Protein AF-A0A1H3D5N3-F1 (afdb_monomer)

Foldseek 3Di:
DDDDDLVRLQVVADFFKKKFKAADDPVRVVQCVVVVHRGRFMWTWDDDDPDRIKTWGFAPFQPAQAPVVSGRDGTTGIDRPSVVVVCCCPVRVMDMDIGDDDDPDPPRDDDPDDD

Sequence (115 aa):
MPELSLDEAVDLTRTGDVWVFRGGSVADRAIRTLTNAPVNHVGMAVVLEDLPPLLWHAELGRSLPDVWTAQHQRGVQLHDLADAVRTWRQRYGQRAWLRQLIGPADDGGVTPEMA

Mean predicted aligned error: 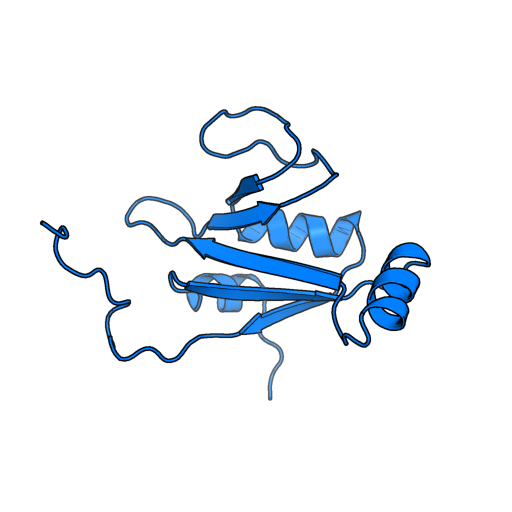4.72 Å

Structure (mmCIF, N/CA/C/O backbone):
data_AF-A0A1H3D5N3-F1
#
_entry.id   AF-A0A1H3D5N3-F1
#
loop_
_atom_site.group_PDB
_atom_site.id
_atom_site.type_symbol
_atom_site.label_atom_id
_atom_site.label_alt_id
_atom_site.label_comp_id
_atom_site.label_asym_id
_atom_site.label_entity_id
_atom_site.label_seq_id
_atom_site.pdbx_PDB_ins_code
_atom_site.Cartn_x
_atom_site.Cartn_y
_atom_site.Cartn_z
_atom_site.occupancy
_atom_site.B_iso_or_equiv
_atom_site.auth_seq_id
_atom_site.auth_comp_id
_atom_site.auth_asym_id
_atom_site.auth_atom_id
_atom_site.pdbx_PDB_model_num
ATOM 1 N N . MET A 1 1 ? -13.445 -7.284 -18.885 1.00 49.38 1 MET A N 1
ATOM 2 C CA . MET A 1 1 ? -13.068 -8.191 -17.782 1.00 49.38 1 MET A CA 1
ATOM 3 C C . MET A 1 1 ? -13.988 -7.883 -16.618 1.00 49.38 1 MET A C 1
ATOM 5 O O . MET A 1 1 ? -14.286 -6.701 -16.464 1.00 49.38 1 MET A O 1
ATOM 9 N N . PRO A 1 2 ? -14.506 -8.883 -15.892 1.00 58.28 2 PRO A N 1
ATOM 10 C CA . PRO A 1 2 ? -15.324 -8.622 -14.710 1.00 58.28 2 PRO A CA 1
ATOM 11 C C . PRO A 1 2 ? -14.535 -7.772 -13.703 1.00 58.28 2 PRO A C 1
ATOM 13 O O . PRO A 1 2 ? -13.311 -7.890 -13.620 1.00 58.28 2 PRO A O 1
ATOM 16 N N . GLU A 1 3 ? -15.220 -6.864 -13.008 1.00 83.25 3 GLU A N 1
ATOM 17 C CA . GLU A 1 3 ? -14.618 -6.118 -11.900 1.00 83.25 3 GLU A CA 1
ATOM 18 C C . GLU A 1 3 ? -14.336 -7.091 -10.750 1.00 83.25 3 GLU A C 1
ATOM 20 O O . GLU A 1 3 ? -15.228 -7.835 -10.352 1.00 83.25 3 GLU A O 1
ATOM 25 N N . LEU A 1 4 ? -13.103 -7.085 -10.236 1.00 90.81 4 LEU A N 1
ATOM 26 C CA . LEU A 1 4 ? -12.746 -7.797 -9.008 1.00 90.81 4 LEU A CA 1
ATOM 27 C C . LEU A 1 4 ? -13.293 -7.026 -7.806 1.00 90.81 4 LEU A C 1
ATOM 29 O O . LEU A 1 4 ? -13.150 -5.798 -7.728 1.00 90.81 4 LEU A O 1
ATOM 33 N N . SER A 1 5 ? -13.886 -7.738 -6.853 1.00 94.44 5 SER A N 1
ATOM 34 C CA . SER A 1 5 ? -14.155 -7.182 -5.530 1.00 94.44 5 SER A CA 1
ATOM 35 C C . SER A 1 5 ? -12.843 -6.879 -4.796 1.00 94.44 5 SER A C 1
ATOM 37 O O . SER A 1 5 ? -11.762 -7.323 -5.190 1.00 94.44 5 SER A O 1
ATOM 39 N N . LEU A 1 6 ? -12.922 -6.078 -3.726 1.00 95.44 6 LEU A N 1
ATOM 40 C CA . LEU A 1 6 ? -11.732 -5.789 -2.926 1.00 95.44 6 LEU A CA 1
ATOM 41 C C . LEU A 1 6 ? -11.184 -7.064 -2.284 1.00 95.44 6 LEU A C 1
ATOM 43 O O . LEU A 1 6 ? -9.980 -7.265 -2.324 1.00 95.44 6 LEU A O 1
ATOM 47 N N . ASP A 1 7 ? -12.054 -7.905 -1.731 1.00 96.12 7 ASP A N 1
ATOM 48 C CA . ASP A 1 7 ? -11.629 -9.112 -1.025 1.00 96.12 7 ASP A CA 1
ATOM 49 C C . ASP A 1 7 ? -10.963 -10.099 -2.003 1.00 96.12 7 ASP A C 1
ATOM 51 O O . ASP A 1 7 ? -9.855 -10.550 -1.742 1.00 96.12 7 ASP A O 1
ATOM 55 N N . GLU A 1 8 ? -11.520 -10.294 -3.207 1.00 96.44 8 GLU A N 1
ATOM 56 C CA . GLU A 1 8 ? -10.859 -11.091 -4.259 1.00 96.44 8 GLU A CA 1
ATOM 57 C C . GLU A 1 8 ? -9.500 -10.504 -4.675 1.00 96.44 8 GLU A C 1
ATOM 59 O O . GLU A 1 8 ? -8.548 -11.238 -4.926 1.00 96.44 8 GLU A O 1
ATOM 64 N N . ALA A 1 9 ? -9.383 -9.176 -4.770 1.00 96.38 9 ALA A N 1
ATOM 65 C CA . ALA A 1 9 ? -8.114 -8.539 -5.109 1.00 96.38 9 ALA A CA 1
ATOM 66 C C . ALA A 1 9 ? -7.075 -8.664 -3.979 1.00 96.38 9 ALA A C 1
ATOM 68 O O . ALA A 1 9 ? -5.885 -8.800 -4.263 1.00 96.38 9 ALA A O 1
ATOM 69 N N . VAL A 1 10 ? -7.507 -8.627 -2.715 1.00 96.88 10 VAL A N 1
ATOM 70 C CA . VAL A 1 10 ? -6.657 -8.879 -1.542 1.00 96.88 10 VAL A CA 1
ATOM 71 C C . VAL A 1 10 ? -6.166 -10.328 -1.559 1.00 96.88 10 VAL A C 1
ATOM 73 O O . VAL A 1 10 ? -4.963 -10.539 -1.447 1.00 96.88 10 VAL A O 1
ATOM 76 N N . ASP A 1 11 ? -7.048 -11.297 -1.809 1.00 95.38 11 ASP A N 1
ATOM 77 C CA . ASP A 1 11 ? -6.702 -12.726 -1.871 1.00 95.38 11 ASP A CA 1
ATOM 78 C C . ASP A 1 11 ? -5.714 -13.056 -3.005 1.00 95.38 11 ASP A C 1
ATOM 80 O O . ASP A 1 11 ? -4.882 -13.952 -2.882 1.00 95.38 11 ASP A O 1
ATOM 84 N N . LEU A 1 12 ? -5.777 -12.320 -4.120 1.00 94.00 12 LEU A N 1
ATOM 85 C CA . LEU A 1 12 ? -4.849 -12.467 -5.249 1.00 94.00 12 LEU A CA 1
ATOM 86 C C . LEU A 1 12 ? -3.495 -11.769 -5.039 1.00 94.00 12 LEU A C 1
ATOM 88 O O . LEU A 1 12 ? -2.578 -11.954 -5.847 1.00 94.00 12 LEU A O 1
ATOM 92 N N . THR A 1 13 ? -3.372 -10.916 -4.024 1.00 94.38 13 THR A N 1
ATOM 93 C CA . THR A 1 13 ? -2.190 -10.070 -3.836 1.00 94.38 13 THR A CA 1
ATOM 94 C C . THR A 1 13 ? -0.997 -10.883 -3.341 1.00 94.38 13 THR A C 1
ATOM 96 O O . THR A 1 13 ? -1.100 -11.651 -2.390 1.00 94.38 13 THR A O 1
ATOM 99 N N . ARG A 1 14 ? 0.171 -10.661 -3.953 1.00 92.50 14 ARG A N 1
ATOM 100 C CA . ARG A 1 14 ? 1.462 -11.232 -3.543 1.00 92.50 14 ARG A CA 1
ATOM 101 C C . ARG A 1 14 ? 2.455 -10.124 -3.211 1.00 92.50 14 ARG A C 1
ATOM 103 O O . ARG A 1 14 ? 2.315 -8.990 -3.672 1.00 92.50 14 ARG A O 1
ATOM 110 N N . THR A 1 15 ? 3.481 -10.451 -2.429 1.00 93.12 15 THR A N 1
ATOM 111 C CA . THR A 1 15 ? 4.581 -9.518 -2.146 1.00 93.12 15 THR A CA 1
ATOM 112 C C . THR A 1 15 ? 5.171 -8.958 -3.438 1.00 93.12 15 THR A C 1
ATOM 114 O O . THR A 1 15 ? 5.435 -9.697 -4.384 1.00 93.12 15 THR A O 1
ATOM 117 N N . GLY A 1 16 ? 5.369 -7.640 -3.475 1.00 92.19 16 GLY A N 1
ATOM 118 C CA . GLY A 1 16 ? 5.879 -6.924 -4.644 1.00 92.19 16 GLY A CA 1
ATOM 119 C C . GLY A 1 16 ? 4.800 -6.458 -5.623 1.00 92.19 16 GLY A C 1
ATOM 120 O O . GLY A 1 16 ? 5.069 -5.558 -6.420 1.00 92.19 16 GLY A O 1
ATOM 121 N N . ASP A 1 17 ? 3.575 -6.989 -5.549 1.00 94.69 17 ASP A N 1
ATOM 122 C CA . ASP A 1 17 ? 2.472 -6.480 -6.362 1.00 94.69 17 ASP A CA 1
ATOM 123 C C . ASP A 1 17 ? 2.194 -5.008 -6.032 1.00 94.69 17 ASP A C 1
ATOM 125 O O . ASP A 1 17 ? 2.325 -4.547 -4.894 1.00 94.69 17 ASP A O 1
ATOM 129 N N . VAL A 1 18 ? 1.806 -4.242 -7.048 1.00 96.88 18 VAL A N 1
ATOM 130 C CA . VAL A 1 18 ? 1.651 -2.792 -6.931 1.00 96.88 18 VAL A CA 1
ATOM 131 C C . VAL A 1 18 ? 0.175 -2.428 -6.871 1.00 96.88 18 VAL A C 1
ATOM 133 O O . VAL A 1 18 ? -0.606 -2.794 -7.747 1.00 96.88 18 VAL A O 1
ATOM 136 N N . TRP A 1 19 ? -0.198 -1.629 -5.880 1.00 97.81 19 TRP A N 1
ATOM 137 C CA . TRP A 1 19 ? -1.519 -1.022 -5.767 1.00 97.81 19 TRP A CA 1
ATOM 138 C C . TRP A 1 19 ? -1.459 0.436 -6.192 1.00 97.81 19 TRP A C 1
ATOM 140 O O . TRP A 1 19 ? -0.658 1.222 -5.686 1.00 97.81 19 TRP A O 1
ATOM 150 N N . VAL A 1 20 ? -2.312 0.804 -7.142 1.00 97.12 20 VAL A N 1
ATOM 151 C CA . VAL A 1 20 ? -2.274 2.113 -7.793 1.00 97.12 20 VAL A CA 1
ATOM 152 C C . VAL A 1 20 ? -3.585 2.848 -7.573 1.00 97.12 20 VAL A C 1
ATOM 154 O O . VAL A 1 20 ? -4.657 2.257 -7.705 1.00 97.12 20 VAL A O 1
ATOM 157 N N . PHE A 1 21 ? -3.506 4.148 -7.283 1.00 96.69 21 PHE A N 1
ATOM 158 C CA . PHE A 1 21 ? -4.665 4.955 -6.919 1.00 96.69 21 PHE A CA 1
ATOM 159 C C . PHE A 1 21 ? -4.826 6.195 -7.805 1.00 96.69 21 PHE A C 1
ATOM 161 O O . PHE A 1 21 ? -3.863 6.810 -8.277 1.00 96.69 21 PHE A O 1
ATOM 168 N N . ARG A 1 22 ? -6.087 6.5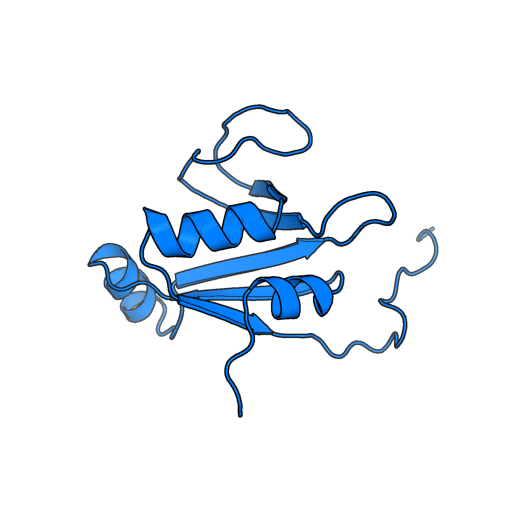65 -8.051 1.00 96.56 22 ARG A N 1
ATOM 169 C CA . ARG A 1 22 ? -6.457 7.759 -8.819 1.00 96.56 22 ARG A CA 1
ATOM 170 C C . ARG A 1 22 ? -7.676 8.445 -8.225 1.00 96.56 22 ARG A C 1
ATOM 172 O O . ARG A 1 22 ? -8.753 7.857 -8.144 1.00 96.56 22 ARG A O 1
ATOM 179 N N . GLY A 1 23 ? -7.530 9.735 -7.960 1.00 94.62 23 GLY A N 1
ATOM 180 C CA . GLY A 1 23 ? -8.523 10.533 -7.252 1.00 94.62 23 GLY A CA 1
ATOM 181 C C . GLY A 1 23 ? -9.125 11.637 -8.103 1.00 94.62 23 GLY A C 1
ATOM 182 O O . GLY A 1 23 ? -8.612 12.007 -9.165 1.00 94.62 23 GLY A O 1
ATOM 183 N N . GLY A 1 24 ? -10.261 12.157 -7.659 1.00 93.44 24 GLY A N 1
ATOM 184 C CA . GLY A 1 24 ? -11.015 13.177 -8.385 1.00 93.44 24 GLY A CA 1
ATOM 185 C C . GLY A 1 24 ? -10.707 14.619 -7.984 1.00 93.44 24 GLY A C 1
ATOM 186 O O . GLY A 1 24 ? -11.109 15.521 -8.727 1.00 93.44 24 GLY A O 1
ATOM 187 N N . SER A 1 25 ? -10.027 14.838 -6.851 1.00 93.56 25 SER A N 1
ATOM 188 C CA . SER A 1 25 ? -9.879 16.158 -6.227 1.00 93.56 25 SER A CA 1
ATOM 189 C C . SER A 1 25 ? -8.987 17.110 -7.033 1.00 93.56 25 SER A C 1
ATOM 191 O O . SER A 1 25 ? -8.287 16.708 -7.966 1.00 93.56 25 SER A O 1
ATOM 193 N N . VAL A 1 26 ? -8.999 18.397 -6.672 1.00 95.00 26 VAL A N 1
ATOM 194 C CA . VAL A 1 26 ? -8.130 19.410 -7.297 1.00 95.00 26 VAL A CA 1
ATOM 195 C C . VAL A 1 26 ? -6.654 19.055 -7.109 1.00 95.00 26 VAL A C 1
ATOM 197 O O . VAL A 1 26 ? -5.900 19.100 -8.078 1.00 95.00 26 VAL A O 1
ATOM 200 N N . ALA A 1 27 ? -6.259 18.626 -5.906 1.00 92.44 27 ALA A N 1
ATOM 201 C CA . ALA A 1 27 ? -4.891 18.191 -5.628 1.00 92.44 27 ALA A CA 1
ATOM 202 C C . ALA A 1 27 ? -4.505 16.961 -6.469 1.00 92.44 27 ALA A C 1
ATOM 204 O O . ALA A 1 27 ? -3.453 16.954 -7.104 1.00 92.44 27 ALA A O 1
ATOM 205 N N . ASP A 1 28 ? -5.394 15.966 -6.570 1.00 93.31 28 ASP A N 1
ATOM 206 C CA . ASP A 1 28 ? -5.164 14.769 -7.391 1.00 93.31 28 ASP A CA 1
ATOM 207 C C . ASP A 1 28 ? -4.960 15.102 -8.870 1.00 93.31 28 ASP A C 1
ATOM 209 O O . ASP A 1 28 ? -4.110 14.519 -9.545 1.00 93.31 28 ASP A O 1
ATOM 213 N N . ARG A 1 29 ? -5.778 16.023 -9.396 1.00 93.94 29 ARG A N 1
ATOM 214 C CA . ARG A 1 29 ? -5.678 16.491 -10.781 1.00 93.94 29 ARG A CA 1
ATOM 215 C C . ARG A 1 29 ? -4.377 17.255 -11.000 1.00 93.94 29 ARG A C 1
ATOM 217 O O . ARG A 1 29 ? -3.735 17.016 -12.014 1.00 93.94 29 ARG A O 1
ATOM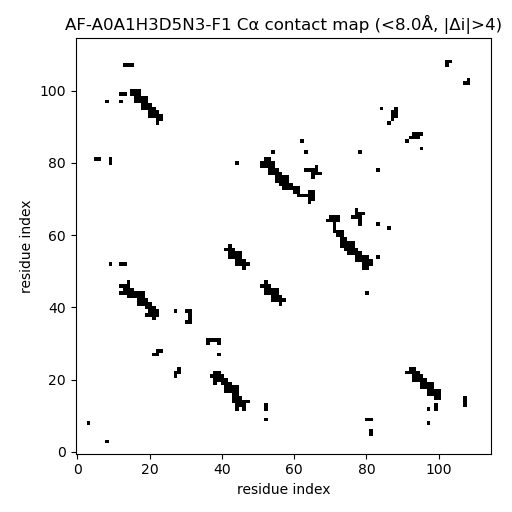 224 N N . ALA A 1 30 ? -3.980 18.111 -10.059 1.00 95.31 30 ALA A N 1
ATOM 225 C CA . ALA A 1 30 ? -2.726 18.851 -10.138 1.00 95.31 30 ALA A CA 1
ATOM 226 C C . ALA A 1 30 ? -1.516 17.908 -10.198 1.00 95.31 30 ALA A C 1
ATOM 228 O O . ALA A 1 30 ? -0.698 18.064 -11.100 1.00 95.31 30 ALA A O 1
ATOM 229 N N . ILE A 1 31 ? -1.450 16.893 -9.322 1.00 92.56 31 ILE A N 1
ATOM 230 C CA . ILE A 1 31 ? -0.387 15.872 -9.350 1.00 92.56 31 ILE A CA 1
ATOM 231 C C . ILE A 1 31 ? -0.318 15.234 -10.735 1.00 92.56 31 ILE A C 1
ATOM 233 O O . ILE A 1 31 ? 0.715 15.318 -11.385 1.00 92.56 31 ILE A O 1
ATOM 237 N N . ARG A 1 32 ? -1.431 14.676 -11.225 1.00 95.62 32 ARG A N 1
ATOM 238 C CA . ARG A 1 32 ? -1.471 13.999 -12.530 1.00 95.62 32 ARG A CA 1
ATOM 239 C C . ARG A 1 32 ? -1.054 14.883 -13.700 1.00 95.62 32 ARG A C 1
ATOM 241 O O . ARG A 1 32 ? -0.364 14.412 -14.598 1.00 95.62 32 ARG A O 1
ATOM 248 N N . THR A 1 33 ? -1.486 16.142 -13.708 1.00 95.00 33 THR A N 1
ATOM 249 C CA . THR A 1 33 ? -1.138 17.087 -14.775 1.00 95.00 33 THR A CA 1
ATOM 250 C C . THR A 1 33 ? 0.345 17.441 -14.731 1.00 95.00 33 THR A C 1
ATOM 252 O O . THR A 1 33 ? 1.001 17.418 -15.766 1.00 95.00 33 THR A O 1
ATOM 255 N N . LEU A 1 34 ? 0.884 17.738 -13.545 1.00 97.12 34 LEU A N 1
ATOM 256 C CA . LEU A 1 34 ? 2.285 18.136 -13.383 1.00 97.12 34 LEU A CA 1
ATOM 257 C C . LEU A 1 34 ? 3.257 16.980 -13.628 1.00 97.12 34 LEU A C 1
ATOM 259 O O . LEU A 1 34 ? 4.350 17.205 -14.138 1.00 97.12 34 LEU A O 1
ATOM 263 N N . THR A 1 35 ? 2.869 15.752 -13.284 1.00 93.81 35 THR A N 1
ATOM 264 C CA . THR A 1 35 ? 3.702 14.558 -13.482 1.00 93.81 35 THR A CA 1
ATOM 265 C C . THR A 1 35 ? 3.445 13.852 -14.813 1.00 93.81 35 THR A C 1
ATOM 267 O O . THR A 1 35 ? 4.105 12.858 -15.101 1.00 93.81 35 THR A O 1
ATOM 270 N N . ASN A 1 36 ? 2.491 14.335 -15.621 1.00 95.75 36 ASN A N 1
ATOM 271 C CA . ASN A 1 36 ? 1.994 13.651 -16.820 1.00 95.75 36 ASN A CA 1
ATOM 272 C C . ASN A 1 36 ? 1.624 12.173 -16.554 1.00 95.75 36 ASN A C 1
ATOM 274 O O . ASN A 1 36 ? 1.848 11.293 -17.386 1.00 95.75 36 ASN A O 1
ATOM 278 N N . ALA A 1 37 ? 1.078 11.887 -15.366 1.00 93.75 37 ALA A N 1
ATOM 279 C CA . ALA A 1 37 ? 0.756 10.536 -14.922 1.00 93.75 37 ALA A CA 1
ATOM 280 C C . ALA A 1 37 ? -0.764 10.314 -14.836 1.00 93.75 37 ALA A C 1
ATOM 282 O O . ALA A 1 37 ? -1.514 11.201 -14.421 1.00 93.75 37 ALA A O 1
ATOM 283 N N . PRO A 1 38 ? -1.267 9.106 -15.148 1.00 92.69 38 PRO A N 1
ATOM 284 C CA . PRO A 1 38 ? -2.689 8.788 -15.012 1.00 92.69 38 PRO A CA 1
ATOM 285 C C . PRO A 1 38 ? -3.135 8.581 -13.553 1.00 92.69 38 PRO A C 1
ATOM 287 O O . PRO A 1 38 ? -4.334 8.434 -13.301 1.00 92.69 38 PRO A O 1
ATOM 290 N N . VAL A 1 39 ? -2.201 8.567 -12.600 1.00 95.50 39 VAL A N 1
ATOM 291 C CA . VAL A 1 39 ? -2.366 8.134 -11.200 1.00 95.50 39 VAL A CA 1
ATOM 292 C C . VAL A 1 39 ? -1.644 9.108 -10.265 1.00 95.50 39 VAL A C 1
ATOM 294 O O . VAL A 1 39 ? -0.792 9.868 -10.719 1.00 95.50 39 VAL A O 1
ATOM 297 N N . ASN A 1 40 ? -2.023 9.149 -8.987 1.00 94.44 40 ASN A N 1
ATOM 298 C CA . ASN A 1 40 ? -1.508 10.138 -8.023 1.00 94.44 40 ASN A CA 1
ATOM 299 C C . ASN A 1 40 ? -0.826 9.514 -6.796 1.00 94.44 40 ASN A C 1
ATOM 301 O O . ASN A 1 40 ? -0.136 10.230 -6.076 1.00 94.44 40 ASN A O 1
ATOM 305 N N . HIS A 1 41 ? -1.022 8.216 -6.562 1.00 95.38 41 HIS A N 1
ATOM 306 C CA . HIS A 1 41 ? -0.488 7.500 -5.413 1.00 95.38 41 HIS A CA 1
ATOM 307 C C . HIS A 1 41 ? -0.275 6.026 -5.749 1.00 95.38 41 HIS A C 1
ATOM 309 O O . HIS A 1 41 ? -0.964 5.459 -6.606 1.00 95.38 41 HIS A O 1
ATOM 315 N N . VAL A 1 42 ? 0.691 5.421 -5.068 1.00 96.12 42 VAL A N 1
ATOM 316 C CA . VAL A 1 42 ? 1.092 4.029 -5.242 1.00 96.12 42 VAL A CA 1
ATOM 317 C C . VAL A 1 42 ? 1.500 3.439 -3.893 1.00 96.12 42 VAL A C 1
ATOM 319 O O . VAL A 1 42 ? 2.034 4.144 -3.036 1.00 96.12 42 VAL A O 1
ATOM 322 N N . GLY A 1 43 ? 1.256 2.147 -3.717 1.00 97.38 43 GLY A N 1
ATOM 323 C CA . GLY A 1 43 ? 1.820 1.341 -2.642 1.00 97.38 43 GLY A CA 1
ATOM 324 C C . GLY A 1 43 ? 2.242 -0.025 -3.166 1.00 97.38 43 GLY A C 1
ATOM 325 O O . GLY A 1 43 ? 1.771 -0.464 -4.217 1.00 97.38 43 GLY A O 1
ATOM 326 N N . MET A 1 44 ? 3.139 -0.684 -2.446 1.00 97.88 44 MET A N 1
ATOM 327 C CA . MET A 1 44 ? 3.576 -2.044 -2.744 1.00 97.88 44 MET A CA 1
ATOM 328 C C . MET A 1 44 ? 3.010 -2.990 -1.694 1.00 97.88 44 MET A C 1
ATOM 330 O O . MET A 1 44 ? 2.999 -2.665 -0.508 1.00 97.88 44 MET A O 1
ATOM 334 N N . ALA A 1 45 ? 2.544 -4.153 -2.123 1.00 96.94 45 ALA A N 1
ATOM 335 C CA . ALA A 1 45 ? 2.109 -5.190 -1.213 1.00 96.94 45 ALA A CA 1
ATOM 336 C C . ALA A 1 45 ? 3.305 -5.872 -0.536 1.00 96.94 45 ALA A C 1
ATOM 338 O O . ALA A 1 45 ? 4.307 -6.193 -1.181 1.00 96.94 45 ALA A O 1
ATOM 339 N N . VAL A 1 46 ? 3.165 -6.125 0.761 1.00 95.81 46 VAL A N 1
ATOM 340 C CA . VAL A 1 46 ? 4.060 -6.953 1.571 1.00 95.81 46 VAL A CA 1
ATOM 341 C C . VAL A 1 46 ? 3.187 -8.018 2.227 1.00 95.81 46 VAL A C 1
ATOM 343 O O . VAL A 1 46 ? 2.379 -7.718 3.100 1.00 95.81 46 VAL A O 1
ATOM 346 N N . VAL A 1 47 ? 3.297 -9.251 1.746 1.00 93.88 47 VAL A N 1
ATOM 347 C CA . VAL A 1 47 ? 2.520 -10.409 2.196 1.00 93.88 47 VAL A CA 1
ATOM 348 C C . VAL A 1 47 ? 3.470 -11.333 2.945 1.00 93.88 47 VAL A C 1
ATOM 350 O O . VAL A 1 47 ? 4.399 -11.890 2.359 1.00 93.88 47 VAL A O 1
ATOM 353 N N . LEU A 1 48 ? 3.271 -11.427 4.256 1.00 90.69 48 LEU A N 1
ATOM 354 C CA . LEU A 1 48 ? 4.106 -12.189 5.182 1.00 90.69 48 LEU A CA 1
ATOM 355 C C . LEU A 1 48 ? 3.239 -13.271 5.815 1.00 90.69 48 LEU A C 1
ATOM 357 O O . LEU A 1 48 ? 2.110 -12.967 6.173 1.00 90.69 48 LEU A O 1
ATOM 361 N N . GLU A 1 49 ? 3.784 -14.479 5.955 1.00 86.38 49 GLU A N 1
ATOM 362 C CA . GLU A 1 49 ? 3.094 -15.720 6.352 1.00 86.38 49 GLU A CA 1
ATOM 363 C C . GLU A 1 49 ? 1.849 -15.511 7.233 1.00 86.38 49 GLU A C 1
ATOM 365 O O . GLU A 1 49 ? 0.728 -15.555 6.733 1.00 86.38 49 GLU A O 1
ATOM 370 N N . ASP A 1 50 ? 2.042 -15.234 8.523 1.00 91.69 50 ASP A N 1
ATOM 371 C CA . ASP A 1 50 ? 0.955 -15.182 9.508 1.00 91.69 50 ASP A CA 1
ATOM 372 C C . ASP A 1 50 ? 0.273 -13.804 9.619 1.00 91.69 50 ASP A C 1
ATOM 374 O O . ASP A 1 50 ? -0.485 -13.550 10.560 1.00 91.69 50 ASP A O 1
ATOM 378 N N . LEU A 1 51 ? 0.552 -12.884 8.692 1.00 94.81 51 LEU A N 1
ATOM 379 C CA . LEU A 1 51 ? -0.014 -11.536 8.685 1.00 94.81 51 LEU A CA 1
ATOM 380 C C . LEU A 1 51 ? -1.019 -11.363 7.540 1.00 94.81 51 LEU A C 1
ATOM 382 O O . LEU A 1 51 ? -0.864 -11.963 6.474 1.00 94.81 51 LEU A O 1
ATOM 386 N N . PRO A 1 52 ? -2.039 -10.498 7.707 1.00 96.12 52 PRO A N 1
ATOM 387 C CA . PRO A 1 52 ? -2.826 -10.065 6.559 1.00 96.12 52 PRO A CA 1
ATOM 388 C C . PRO A 1 52 ? -1.912 -9.389 5.522 1.00 96.12 52 PRO A C 1
ATOM 390 O O . PRO A 1 52 ? -0.873 -8.842 5.903 1.00 96.12 52 PRO A O 1
ATOM 393 N N . PRO A 1 53 ? -2.278 -9.360 4.226 1.00 97.44 53 PRO A N 1
ATOM 394 C CA . PRO A 1 53 ? -1.564 -8.563 3.238 1.00 97.44 53 PRO A CA 1
ATOM 395 C C . PRO A 1 53 ? -1.428 -7.117 3.706 1.00 97.44 53 PRO A C 1
ATOM 397 O O . PRO A 1 53 ? -2.391 -6.511 4.180 1.00 97.44 53 PRO A O 1
ATOM 400 N N . LEU A 1 54 ? -0.237 -6.550 3.551 1.00 98.00 54 LEU A N 1
ATOM 401 C CA . LEU A 1 54 ? 0.067 -5.201 4.008 1.00 98.00 54 LEU A CA 1
ATOM 402 C C . LEU A 1 54 ? 0.364 -4.295 2.832 1.00 98.00 54 LEU A C 1
ATOM 404 O O . LEU A 1 54 ? 0.955 -4.715 1.839 1.00 98.00 54 LEU A O 1
ATOM 408 N N . LEU A 1 55 ? -0.010 -3.029 2.958 1.00 98.06 55 LEU A N 1
ATOM 409 C CA . LEU A 1 55 ? 0.341 -1.999 2.000 1.00 98.06 55 LEU A CA 1
ATOM 410 C C . LEU A 1 55 ? 1.498 -1.173 2.554 1.00 98.06 55 LEU A C 1
ATOM 412 O O . LEU A 1 55 ? 1.332 -0.421 3.513 1.00 98.06 55 LEU A O 1
ATOM 416 N N . TRP A 1 56 ? 2.657 -1.283 1.915 1.00 97.69 56 TRP A N 1
ATOM 417 C CA . TRP A 1 56 ? 3.788 -0.398 2.142 1.00 97.69 56 TRP A CA 1
ATOM 418 C C . TRP A 1 56 ? 3.660 0.834 1.250 1.00 97.69 56 TRP A C 1
ATOM 420 O O . TRP A 1 56 ? 3.701 0.739 0.019 1.00 97.69 56 TRP A O 1
ATOM 430 N N . HIS A 1 57 ? 3.469 2.005 1.853 1.00 96.62 57 HIS A N 1
ATOM 431 C CA . HIS A 1 57 ? 3.343 3.258 1.111 1.00 96.62 57 HIS A CA 1
ATOM 432 C C . HIS A 1 57 ? 3.713 4.471 1.962 1.00 96.62 57 HIS A C 1
ATOM 434 O O . HIS A 1 57 ? 3.809 4.399 3.184 1.00 96.62 57 HIS A O 1
ATOM 440 N N . ALA A 1 58 ? 3.916 5.612 1.303 1.00 94.31 58 ALA A N 1
ATOM 441 C CA . ALA A 1 58 ? 4.138 6.886 1.972 1.00 94.31 58 ALA A CA 1
ATOM 442 C C . ALA A 1 58 ? 2.859 7.724 1.962 1.00 94.31 58 ALA A C 1
ATOM 444 O O . ALA A 1 58 ? 2.331 8.013 0.892 1.00 94.31 58 ALA A O 1
ATOM 445 N N . GLU A 1 59 ? 2.374 8.168 3.120 1.00 86.50 59 GLU A N 1
ATOM 446 C CA . GLU A 1 59 ? 1.258 9.116 3.174 1.00 86.50 59 GLU A CA 1
ATOM 447 C C . GLU A 1 59 ? 1.583 10.394 3.952 1.00 86.50 59 GLU A C 1
ATOM 449 O O . GLU A 1 59 ? 2.287 10.394 4.960 1.00 86.50 59 GLU A O 1
ATOM 454 N N . LEU A 1 60 ? 1.048 11.521 3.471 1.00 84.81 60 LEU A N 1
ATOM 455 C CA . LEU A 1 60 ? 1.013 12.782 4.227 1.00 84.81 60 LEU A CA 1
ATOM 456 C C . LEU A 1 60 ? -0.102 12.777 5.286 1.00 84.81 60 LE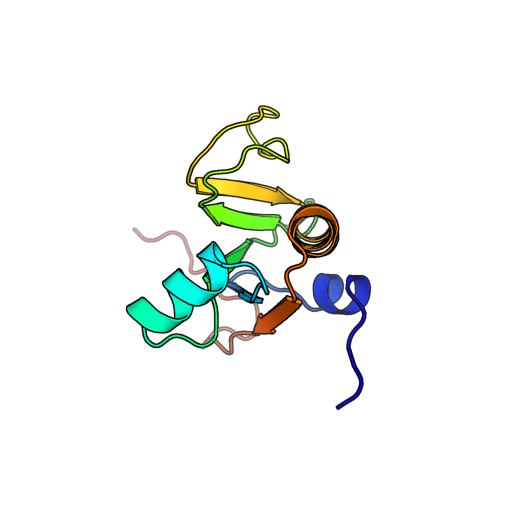U A C 1
ATOM 458 O O . LEU A 1 60 ? -0.099 13.603 6.206 1.00 84.81 60 LEU A O 1
ATOM 462 N N . GLY A 1 61 ? -1.072 11.873 5.116 1.00 82.56 61 GLY A N 1
ATOM 463 C CA . GLY A 1 61 ? -2.116 11.566 6.080 1.00 82.56 61 GLY A CA 1
ATOM 464 C C . GLY A 1 61 ? -1.576 10.837 7.308 1.00 82.56 61 GLY A C 1
ATOM 465 O O . GLY A 1 61 ? -0.381 10.606 7.440 1.00 82.56 61 GLY A O 1
ATOM 466 N N . ARG A 1 62 ? -2.485 10.567 8.241 1.00 87.06 62 ARG A N 1
ATOM 467 C CA . ARG A 1 62 ? -2.243 9.723 9.415 1.00 87.06 62 ARG A CA 1
ATOM 468 C C . ARG A 1 62 ? -3.548 9.038 9.811 1.00 87.06 62 ARG A C 1
ATOM 470 O O . ARG A 1 62 ? -4.033 9.206 10.926 1.00 87.06 62 ARG A O 1
ATOM 477 N N . SER A 1 63 ? -4.229 8.451 8.828 1.00 87.94 63 SER A N 1
ATOM 478 C CA . SER A 1 63 ? -5.611 7.974 9.012 1.00 87.94 63 SER A CA 1
ATOM 479 C C . SER A 1 63 ? -5.669 6.599 9.666 1.00 87.94 63 SER A C 1
ATOM 481 O O . SER A 1 63 ? -6.610 6.325 10.410 1.00 87.94 63 SER A O 1
ATOM 483 N N . LEU A 1 64 ? -4.662 5.768 9.413 1.00 93.44 64 LEU A N 1
ATOM 484 C CA . LEU A 1 64 ? -4.532 4.429 9.967 1.00 93.44 64 LEU A CA 1
ATOM 485 C C . LEU A 1 64 ? -3.287 4.350 10.860 1.00 93.44 64 LEU A C 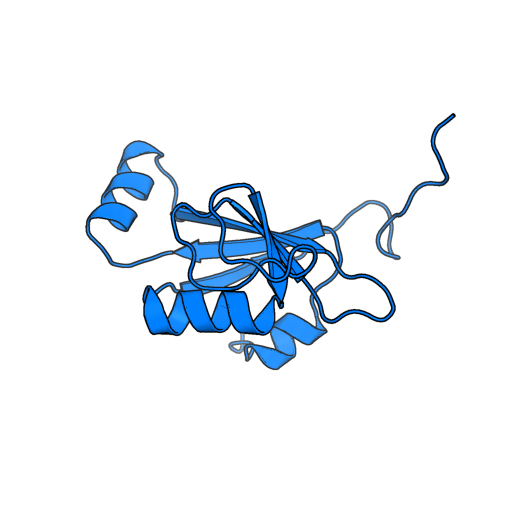1
ATOM 487 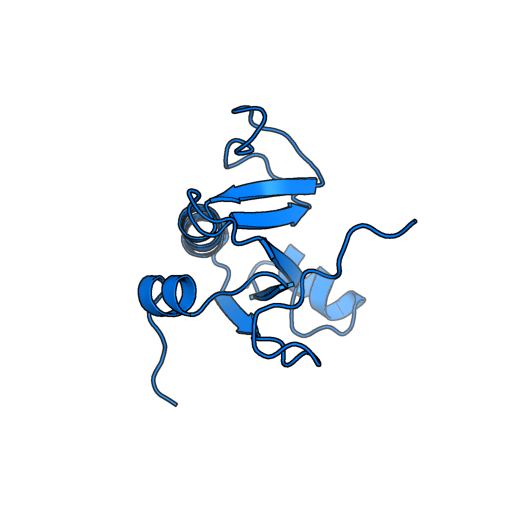O O . LEU A 1 64 ? -2.328 5.091 10.626 1.00 93.44 64 LEU A O 1
ATOM 491 N N . PRO A 1 65 ? -3.308 3.515 11.912 1.00 95.25 65 PRO A N 1
ATOM 492 C CA . PRO A 1 65 ? -2.102 3.214 12.663 1.00 95.25 65 PRO A CA 1
ATOM 493 C C . PRO A 1 65 ? -1.157 2.373 11.800 1.00 95.25 65 PRO A C 1
ATOM 495 O O . PRO A 1 65 ? -1.591 1.476 11.073 1.00 95.25 65 PRO A O 1
ATOM 498 N N . ASP A 1 66 ? 0.136 2.658 11.880 1.00 95.88 66 ASP A N 1
ATOM 499 C CA . ASP A 1 66 ? 1.157 1.764 11.342 1.00 95.88 66 ASP A CA 1
ATOM 500 C C . ASP A 1 66 ? 1.118 0.424 12.096 1.00 95.88 66 ASP A C 1
ATOM 502 O O . ASP A 1 66 ? 0.967 0.397 13.319 1.00 95.88 66 ASP A O 1
ATOM 506 N N . VAL A 1 67 ? 1.219 -0.690 11.371 1.00 95.50 67 VAL A N 1
ATOM 507 C CA . VAL A 1 67 ? 1.032 -2.038 11.935 1.00 95.50 67 VAL A CA 1
ATOM 508 C C . VAL A 1 67 ? 2.141 -2.413 12.930 1.00 95.50 67 VAL A C 1
ATOM 510 O O . VAL A 1 67 ? 1.898 -3.209 13.832 1.00 95.50 67 VAL A O 1
ATOM 513 N N . TRP A 1 68 ? 3.330 -1.809 12.838 1.00 93.12 68 TRP A N 1
ATOM 514 C CA . TRP A 1 68 ? 4.460 -2.119 13.716 1.00 93.12 68 TRP A CA 1
ATOM 515 C C . TRP A 1 68 ? 4.462 -1.234 14.954 1.00 93.12 68 TRP A C 1
ATOM 517 O O . TRP A 1 68 ? 4.704 -1.712 16.062 1.00 93.12 68 TRP A O 1
ATOM 527 N N . THR A 1 69 ? 4.218 0.066 14.783 1.00 94.12 69 THR A N 1
ATOM 528 C CA . THR A 1 69 ? 4.256 1.011 15.910 1.00 94.12 69 THR A CA 1
ATOM 529 C C . THR A 1 69 ? 2.921 1.112 16.644 1.00 94.12 69 THR A C 1
ATOM 531 O O . THR A 1 69 ? 2.874 1.617 17.768 1.00 94.12 69 THR A O 1
ATOM 534 N N . ALA A 1 70 ? 1.830 0.668 16.015 1.00 95.56 70 ALA A N 1
ATOM 535 C CA . ALA A 1 70 ? 0.454 0.903 16.445 1.00 95.56 70 ALA A CA 1
ATOM 536 C C . ALA A 1 70 ? 0.115 2.399 16.640 1.00 95.56 70 ALA A C 1
ATOM 538 O O . ALA A 1 70 ? -0.845 2.733 17.337 1.00 95.56 70 ALA A O 1
ATOM 539 N N . GLN A 1 71 ? 0.893 3.315 16.046 1.00 95.44 71 GLN A N 1
ATOM 540 C CA . GLN A 1 71 ? 0.698 4.764 16.142 1.00 95.44 71 GLN A CA 1
ATOM 541 C C . GLN A 1 71 ? 0.275 5.367 14.801 1.00 95.44 71 GLN A C 1
ATOM 543 O O . GLN A 1 71 ? 0.662 4.904 13.729 1.00 95.44 71 GLN A O 1
ATOM 548 N N . HIS A 1 72 ? -0.467 6.474 14.862 1.00 94.75 72 HIS A N 1
ATOM 549 C CA . HIS A 1 72 ? -0.735 7.321 13.701 1.00 94.75 72 HIS A CA 1
ATOM 550 C C . HIS A 1 72 ? 0.472 8.204 13.392 1.00 94.75 72 HIS A C 1
ATOM 552 O O . HIS A 1 72 ? 0.752 9.164 14.116 1.00 94.75 72 HIS A O 1
ATOM 558 N N . GLN A 1 73 ? 1.145 7.931 12.280 1.00 91.50 73 GLN A N 1
ATOM 559 C CA . GLN A 1 73 ? 2.322 8.677 11.842 1.00 91.50 73 GLN A CA 1
ATOM 560 C C . GLN A 1 73 ? 2.201 9.112 10.374 1.00 91.50 73 GLN A C 1
ATOM 562 O O . GLN A 1 73 ? 1.190 8.871 9.720 1.00 91.50 73 GLN A O 1
ATOM 567 N N . ARG A 1 74 ? 3.186 9.878 9.895 1.00 92.88 74 ARG A N 1
ATOM 568 C CA . ARG A 1 74 ? 3.288 10.337 8.500 1.00 92.88 74 ARG A CA 1
ATOM 569 C C . ARG A 1 74 ? 4.525 9.729 7.861 1.00 92.88 74 ARG A C 1
ATOM 571 O O . ARG A 1 74 ? 5.469 9.369 8.558 1.00 92.88 74 ARG A O 1
ATOM 578 N N . GLY A 1 75 ? 4.565 9.748 6.536 1.00 94.06 75 GLY A N 1
ATOM 579 C CA . GLY A 1 75 ? 5.672 9.203 5.764 1.00 94.06 75 GLY A CA 1
ATOM 580 C C . GLY A 1 75 ? 5.447 7.733 5.442 1.00 94.06 75 GLY A C 1
ATOM 581 O O . GLY A 1 75 ? 4.302 7.301 5.302 1.00 94.06 75 GLY A O 1
ATOM 582 N N . VAL A 1 76 ? 6.550 7.009 5.266 1.00 95.12 76 VAL A N 1
ATOM 583 C CA . VAL A 1 76 ? 6.579 5.603 4.847 1.00 95.12 76 VAL A CA 1
ATOM 584 C C . VAL A 1 76 ? 6.119 4.699 5.988 1.00 95.12 76 VAL A C 1
ATOM 586 O O . VAL A 1 76 ? 6.681 4.767 7.078 1.00 95.12 76 VAL A O 1
ATOM 589 N N . GLN A 1 77 ? 5.105 3.878 5.729 1.00 95.19 77 GLN A N 1
ATOM 590 C CA . GLN A 1 77 ? 4.404 3.064 6.725 1.00 95.19 77 GLN A CA 1
ATOM 591 C C . GLN A 1 77 ? 3.924 1.742 6.123 1.00 95.19 77 GLN A C 1
ATOM 593 O O . GLN A 1 77 ? 3.868 1.593 4.897 1.00 95.19 77 GLN A O 1
ATOM 598 N N . LEU A 1 78 ? 3.555 0.810 7.001 1.00 96.56 78 LEU A N 1
ATOM 599 C CA . LEU A 1 78 ? 2.835 -0.420 6.677 1.00 96.56 78 LEU A CA 1
ATOM 600 C C . LEU A 1 78 ? 1.448 -0.386 7.325 1.00 96.56 78 LEU A C 1
ATOM 602 O O . LEU A 1 78 ? 1.321 -0.236 8.540 1.00 96.56 78 LEU A O 1
ATOM 606 N N . HIS A 1 79 ? 0.408 -0.570 6.518 1.00 97.44 79 HIS A N 1
ATOM 607 C CA . HIS A 1 79 ? -0.967 -0.743 6.991 1.00 97.44 79 HIS A CA 1
ATOM 608 C C . HIS A 1 79 ? -1.520 -2.090 6.540 1.00 97.44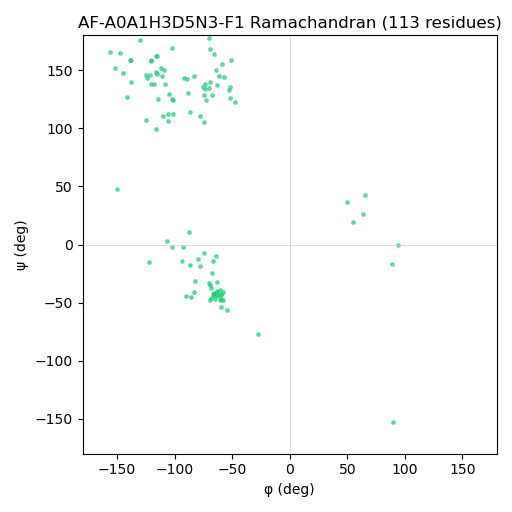 79 HIS A C 1
ATOM 610 O O . HIS A 1 79 ? -1.058 -2.628 5.535 1.00 97.44 79 HIS A O 1
ATOM 616 N N . ASP A 1 80 ? -2.546 -2.596 7.229 1.00 97.44 80 ASP A N 1
ATOM 617 C CA . ASP A 1 80 ? -3.411 -3.631 6.657 1.00 97.44 80 ASP A CA 1
ATOM 618 C C . ASP A 1 80 ? -3.909 -3.158 5.282 1.00 97.44 80 ASP A C 1
ATOM 620 O O . ASP A 1 80 ? -4.409 -2.037 5.132 1.00 97.44 80 ASP A O 1
ATOM 624 N N . LEU A 1 81 ? -3.704 -3.982 4.256 1.00 98.25 81 LEU A N 1
ATOM 625 C CA . LEU A 1 81 ? -3.947 -3.595 2.873 1.00 98.25 81 LEU A CA 1
ATOM 626 C C . LEU A 1 81 ? -5.427 -3.351 2.611 1.00 98.25 81 LEU A C 1
ATOM 628 O O . LEU A 1 81 ? -5.779 -2.386 1.924 1.00 98.25 81 LEU A O 1
ATOM 632 N N . ALA A 1 82 ? -6.298 -4.204 3.147 1.00 97.69 82 ALA A N 1
ATOM 633 C CA . ALA A 1 82 ? -7.727 -4.091 2.928 1.00 97.69 82 ALA A CA 1
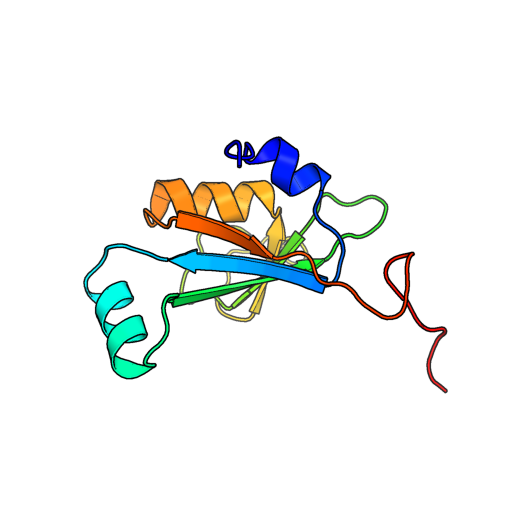ATOM 634 C C . ALA A 1 82 ? -8.251 -2.800 3.568 1.00 97.69 82 ALA A C 1
ATOM 636 O O . ALA A 1 82 ? -8.971 -2.033 2.921 1.00 97.69 82 ALA A 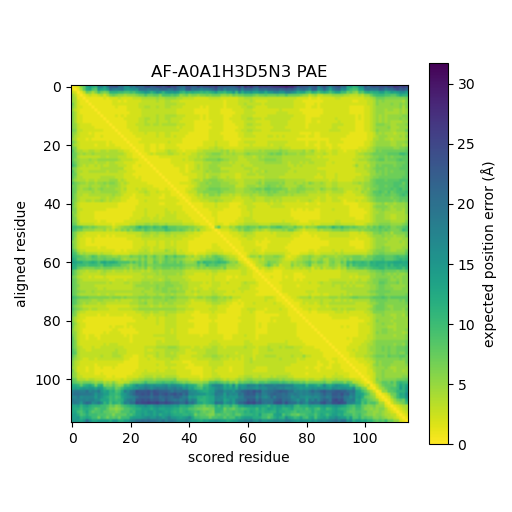O 1
ATOM 637 N N . ASP A 1 83 ? -7.823 -2.498 4.792 1.00 97.31 83 ASP A N 1
ATOM 638 C CA . ASP A 1 83 ? -8.208 -1.275 5.495 1.00 97.31 83 ASP A CA 1
ATOM 639 C C . ASP A 1 83 ? -7.613 -0.015 4.865 1.00 97.31 83 ASP A C 1
ATOM 641 O O . ASP A 1 83 ? -8.309 1.005 4.743 1.00 97.31 83 ASP A O 1
ATOM 645 N N . ALA A 1 84 ? -6.372 -0.081 4.377 1.00 96.75 84 ALA A N 1
ATOM 646 C CA . ALA A 1 84 ? -5.766 0.992 3.600 1.00 96.75 84 ALA A CA 1
ATOM 647 C C . ALA A 1 84 ? -6.586 1.272 2.337 1.00 96.75 84 ALA A C 1
ATOM 649 O O . ALA A 1 84 ? -7.051 2.396 2.134 1.00 96.75 84 ALA A O 1
ATOM 650 N N . VAL A 1 85 ? -6.864 0.259 1.514 1.00 96.62 85 VAL A N 1
ATOM 651 C CA . VAL A 1 85 ? -7.626 0.447 0.273 1.00 96.62 85 VAL A CA 1
ATOM 652 C C . VAL A 1 85 ? -9.051 0.928 0.563 1.00 96.62 85 VAL A C 1
ATOM 654 O O . VAL A 1 85 ? -9.529 1.842 -0.117 1.00 96.62 85 VAL A O 1
ATOM 657 N N . ARG A 1 86 ? -9.729 0.395 1.592 1.00 96.56 86 ARG A N 1
ATOM 658 C CA . ARG A 1 86 ? -11.048 0.890 2.033 1.00 96.56 86 ARG A CA 1
ATOM 659 C C . ARG A 1 86 ? -10.984 2.362 2.418 1.00 96.56 86 ARG A C 1
ATOM 661 O O . ARG A 1 86 ? -11.792 3.145 1.917 1.00 96.56 86 ARG A O 1
ATOM 668 N N . THR A 1 87 ? -10.000 2.761 3.220 1.00 95.00 87 THR A N 1
ATOM 669 C CA . THR A 1 87 ? -9.800 4.160 3.622 1.00 95.00 87 THR A CA 1
ATOM 670 C C . THR A 1 87 ? -9.572 5.053 2.407 1.00 95.00 87 THR A C 1
ATOM 672 O O . THR A 1 87 ? -10.233 6.082 2.261 1.00 95.00 87 THR A O 1
ATOM 675 N N . TRP A 1 88 ? -8.708 4.649 1.476 1.00 93.19 88 TRP A N 1
ATOM 676 C CA . TRP A 1 88 ? -8.432 5.417 0.262 1.00 93.19 88 TRP A CA 1
ATOM 677 C C . TRP A 1 88 ? -9.662 5.566 -0.635 1.00 93.19 88 TRP A C 1
ATOM 679 O O . TRP A 1 88 ? -9.933 6.659 -1.144 1.00 93.19 88 TRP A O 1
ATOM 689 N N . ARG A 1 89 ? -10.465 4.508 -0.773 1.00 93.69 89 ARG A N 1
ATOM 690 C CA . ARG A 1 89 ? -11.716 4.557 -1.538 1.00 93.69 89 ARG A CA 1
ATOM 691 C C . ARG A 1 89 ? -12.784 5.414 -0.869 1.00 93.69 89 ARG A C 1
ATOM 693 O O . ARG A 1 89 ? -13.395 6.244 -1.534 1.00 93.69 89 ARG A O 1
ATOM 700 N N . GLN A 1 90 ? -13.018 5.219 0.424 1.00 93.50 90 GLN A N 1
ATOM 701 C CA . GLN A 1 90 ? -14.159 5.805 1.129 1.00 93.50 90 GLN A CA 1
ATOM 702 C C . GLN A 1 90 ? -13.874 7.222 1.628 1.00 93.50 90 GLN A C 1
ATOM 704 O O . GLN A 1 90 ? -14.694 8.117 1.442 1.00 93.50 90 GLN A O 1
ATOM 709 N N . ARG A 1 91 ? -12.703 7.451 2.233 1.00 90.94 91 ARG A N 1
ATOM 710 C CA . ARG A 1 91 ? -12.336 8.750 2.815 1.00 90.94 91 ARG A CA 1
ATOM 711 C C . ARG A 1 91 ? -11.793 9.718 1.773 1.00 90.94 91 ARG A C 1
ATOM 713 O O . ARG A 1 91 ? -12.107 10.903 1.822 1.00 90.94 91 ARG A O 1
ATOM 720 N N . TYR A 1 92 ? -10.964 9.225 0.855 1.00 90.12 92 TYR A N 1
ATOM 721 C CA . TYR A 1 92 ? -10.294 10.064 -0.143 1.00 90.12 92 TYR A CA 1
ATOM 722 C C . TYR A 1 92 ? -10.942 10.000 -1.531 1.00 90.12 92 TYR A C 1
ATOM 724 O O . TYR A 1 92 ? -10.511 10.715 -2.435 1.00 90.12 92 TYR A O 1
ATOM 732 N N . GLY A 1 93 ? -11.984 9.179 -1.712 1.00 92.44 93 GLY A N 1
ATOM 733 C CA . GLY A 1 93 ? -12.704 9.064 -2.983 1.00 92.44 93 GLY A CA 1
ATOM 734 C C . GLY A 1 93 ? -11.833 8.531 -4.123 1.00 92.44 93 GLY A C 1
ATOM 735 O O . GLY A 1 93 ? -12.056 8.868 -5.288 1.00 92.44 93 GLY A O 1
ATOM 736 N N . GLN A 1 94 ? -10.792 7.766 -3.795 1.00 94.56 94 GLN A N 1
ATOM 737 C CA . GLN A 1 94 ? -9.830 7.263 -4.768 1.00 94.56 94 GLN A CA 1
ATOM 738 C C . GLN A 1 94 ? -10.371 5.988 -5.418 1.00 94.56 94 GLN A C 1
ATOM 740 O O . GLN A 1 94 ? -11.034 5.163 -4.793 1.00 94.56 94 GLN A O 1
ATOM 745 N N . ARG A 1 95 ? -10.065 5.799 -6.697 1.00 95.62 95 ARG A N 1
ATOM 746 C CA . ARG A 1 95 ? -10.197 4.507 -7.375 1.00 95.62 95 ARG A CA 1
ATOM 747 C C . ARG A 1 95 ? -8.888 3.749 -7.209 1.00 95.62 95 ARG A C 1
ATOM 749 O O . ARG A 1 95 ? -7.837 4.382 -7.267 1.00 95.62 95 ARG A O 1
ATOM 756 N N . ALA A 1 96 ? -8.963 2.437 -7.018 1.00 96.12 96 ALA A N 1
ATOM 757 C CA . ALA A 1 96 ? -7.809 1.573 -6.793 1.00 96.12 96 ALA A CA 1
ATOM 758 C C . ALA A 1 96 ? -7.736 0.478 -7.863 1.00 96.12 96 ALA A C 1
ATOM 760 O O . ALA A 1 96 ? -8.773 0.001 -8.327 1.00 96.12 96 ALA A O 1
ATOM 761 N N . TRP A 1 97 ? -6.519 0.090 -8.233 1.00 96.56 97 TRP A N 1
ATOM 762 C CA . TRP A 1 97 ? -6.237 -1.031 -9.126 1.00 96.56 97 TRP A CA 1
ATOM 763 C C . TRP A 1 97 ? -5.059 -1.838 -8.589 1.00 96.56 97 TRP A C 1
ATOM 765 O O . TRP A 1 97 ? -4.068 -1.257 -8.145 1.00 96.56 97 TRP A O 1
ATOM 775 N N . LEU A 1 98 ? -5.159 -3.161 -8.700 1.00 96.56 98 LEU A N 1
ATOM 776 C CA . LEU A 1 98 ? -4.063 -4.096 -8.473 1.00 96.56 98 LEU A CA 1
ATOM 777 C C . LEU A 1 98 ? -3.286 -4.299 -9.780 1.00 96.56 98 LEU A C 1
ATOM 779 O O . LEU A 1 98 ? -3.868 -4.583 -10.830 1.00 96.56 98 LEU A O 1
ATOM 783 N N . ARG A 1 99 ? -1.962 -4.175 -9.715 1.00 94.94 99 ARG A N 1
ATOM 784 C CA . ARG A 1 99 ? -1.025 -4.548 -10.771 1.00 94.94 99 ARG A CA 1
ATOM 785 C C . ARG A 1 99 ? -0.140 -5.668 -10.248 1.00 94.94 99 ARG A C 1
ATOM 787 O O . ARG A 1 99 ? 0.846 -5.410 -9.562 1.00 94.94 99 ARG A O 1
ATOM 794 N N . GLN A 1 100 ? -0.482 -6.894 -10.628 1.00 92.25 100 GLN A N 1
ATOM 795 C CA . GLN A 1 100 ? 0.364 -8.036 -10.323 1.00 92.25 100 GLN A CA 1
ATOM 796 C C . GLN A 1 100 ? 1.645 -7.980 -11.152 1.00 92.25 100 GLN A C 1
ATOM 798 O O . GLN A 1 100 ? 1.607 -7.690 -12.358 1.00 92.25 100 GLN A O 1
ATOM 803 N N . LEU A 1 101 ? 2.777 -8.221 -10.500 1.00 86.81 101 LEU A N 1
ATOM 804 C CA . LEU A 1 101 ? 4.063 -8.313 -11.172 1.00 86.81 101 LEU A CA 1
ATOM 805 C C . LEU A 1 101 ? 4.347 -9.770 -11.550 1.00 86.81 101 LEU A C 1
ATOM 807 O O . LEU A 1 101 ? 3.993 -10.714 -10.843 1.00 86.81 101 LEU A O 1
ATOM 811 N N . ILE A 1 102 ? 4.971 -9.940 -12.712 1.00 80.62 102 ILE A N 1
ATOM 812 C CA . ILE A 1 102 ? 5.511 -11.221 -13.161 1.00 80.62 102 ILE A CA 1
ATOM 813 C C . ILE A 1 102 ? 7.021 -11.089 -13.001 1.00 80.62 102 ILE A C 1
ATOM 815 O O . ILE A 1 102 ? 7.656 -10.323 -13.728 1.00 80.62 102 ILE A O 1
ATOM 819 N N . GLY A 1 103 ? 7.562 -11.754 -11.985 1.00 71.88 103 GLY A N 1
ATOM 820 C CA . GLY A 1 103 ? 8.995 -11.819 -11.723 1.00 71.88 103 GLY A CA 1
ATOM 821 C C . GLY A 1 103 ? 9.582 -13.155 -12.184 1.00 71.88 103 GLY A C 1
ATOM 822 O O . GLY A 1 103 ? 8.828 -14.074 -12.485 1.00 71.88 103 GLY A O 1
ATOM 823 N N . PRO A 1 104 ? 10.918 -13.290 -12.220 1.00 66.94 104 PRO A N 1
ATOM 824 C CA . PRO A 1 104 ? 11.590 -14.554 -12.541 1.00 66.94 104 PRO A CA 1
ATOM 825 C C . PRO A 1 104 ? 11.334 -15.672 -11.517 1.00 66.94 104 PRO A C 1
ATOM 827 O O . PRO A 1 104 ? 11.727 -16.809 -11.752 1.00 66.94 104 PRO A O 1
ATOM 830 N N . ALA A 1 105 ? 10.720 -15.346 -10.382 1.00 61.56 105 ALA A N 1
ATOM 831 C CA . ALA A 1 105 ? 10.380 -16.291 -9.343 1.00 61.56 105 ALA A CA 1
ATOM 832 C C . ALA A 1 105 ? 8.872 -16.553 -9.358 1.00 61.56 105 ALA A C 1
ATOM 834 O O . ALA A 1 105 ? 8.070 -15.671 -9.038 1.00 61.56 105 ALA A O 1
ATOM 835 N N . ASP A 1 106 ? 8.501 -17.773 -9.733 1.00 60.09 106 ASP A N 1
ATOM 836 C CA . ASP A 1 106 ? 7.110 -18.228 -9.774 1.00 60.09 106 ASP A CA 1
ATOM 837 C C . ASP A 1 106 ? 6.481 -18.324 -8.365 1.00 60.09 106 ASP A C 1
ATOM 839 O O . ASP A 1 106 ? 5.259 -18.378 -8.231 1.00 60.09 106 ASP A O 1
ATOM 843 N N . ASP A 1 107 ? 7.309 -18.289 -7.313 1.00 60.97 107 ASP A N 1
ATOM 844 C CA . ASP A 1 107 ? 6.957 -18.442 -5.895 1.00 60.97 107 ASP A CA 1
ATOM 845 C C . ASP A 1 107 ? 7.004 -17.136 -5.074 1.00 60.97 107 ASP A C 1
ATOM 847 O O . ASP A 1 107 ? 6.777 -17.161 -3.867 1.00 60.97 107 ASP A O 1
ATOM 851 N N . GLY A 1 108 ? 7.289 -15.988 -5.697 1.00 61.34 108 GLY A N 1
ATOM 852 C CA . GLY A 1 108 ? 7.437 -14.713 -4.981 1.00 61.34 108 GLY A CA 1
ATOM 853 C C . GLY A 1 108 ? 8.873 -14.353 -4.577 1.00 61.34 108 GLY A C 1
ATOM 854 O O . GLY A 1 108 ? 9.085 -13.252 -4.074 1.00 61.34 108 GLY A O 1
ATOM 855 N N . GLY A 1 109 ? 9.867 -15.199 -4.875 1.00 60.75 109 GLY A N 1
ATOM 856 C CA . GLY A 1 109 ? 11.246 -14.762 -5.114 1.00 60.75 109 GLY A CA 1
ATOM 857 C C . GLY A 1 109 ? 11.995 -14.153 -3.943 1.00 60.75 109 GLY A C 1
ATOM 858 O O . GLY A 1 109 ? 12.715 -13.170 -4.131 1.00 60.75 109 GLY A O 1
ATOM 859 N N . VAL A 1 110 ? 11.878 -14.739 -2.753 1.00 69.31 110 VAL A N 1
ATOM 860 C CA . VAL A 1 110 ? 12.818 -14.425 -1.674 1.00 69.31 110 VAL A CA 1
ATOM 861 C C . VAL A 1 110 ? 14.142 -15.110 -2.002 1.00 69.31 110 VAL A C 1
ATOM 863 O O . VAL A 1 110 ? 14.273 -16.329 -1.904 1.00 69.31 110 VAL A O 1
ATOM 866 N N . THR A 1 111 ? 15.133 -14.333 -2.436 1.00 73.88 111 THR A N 1
ATOM 867 C CA . THR A 1 111 ? 16.494 -14.857 -2.576 1.00 73.88 111 THR A CA 1
ATOM 868 C C . THR A 1 111 ? 17.029 -15.256 -1.200 1.00 73.88 111 THR A C 1
ATOM 870 O O . THR A 1 111 ? 16.672 -14.609 -0.211 1.00 73.88 111 THR A O 1
ATOM 873 N N . PRO A 1 112 ? 17.917 -16.263 -1.111 1.00 79.19 112 PRO A N 1
ATOM 874 C CA . PRO A 1 112 ? 18.659 -16.527 0.117 1.00 79.19 112 PRO A CA 1
ATOM 875 C C . PRO A 1 112 ? 19.331 -15.258 0.649 1.00 79.19 112 PRO A C 1
ATOM 877 O O . PRO A 1 112 ? 19.572 -14.313 -0.110 1.00 79.19 112 PRO A O 1
ATOM 880 N N . GLU A 1 113 ? 19.656 -15.260 1.943 1.00 83.50 113 GLU A N 1
ATOM 881 C CA . GLU A 1 113 ? 20.437 -14.190 2.564 1.00 83.50 113 GLU A CA 1
ATOM 882 C C . GLU A 1 113 ? 21.664 -13.864 1.697 1.00 83.50 113 GLU A C 1
ATOM 884 O O . GLU A 1 113 ? 22.453 -14.746 1.344 1.00 83.50 113 GLU A O 1
ATOM 889 N N . MET A 1 114 ? 21.775 -12.599 1.289 1.00 85.44 114 MET A N 1
ATOM 890 C CA . MET A 1 114 ? 22.926 -12.122 0.531 1.00 85.44 114 MET A CA 1
ATOM 891 C C . MET A 1 114 ? 24.112 -12.002 1.490 1.00 85.44 114 MET A C 1
ATOM 893 O O . MET A 1 114 ? 23.979 -11.382 2.543 1.00 85.44 114 MET A O 1
ATOM 897 N N . ALA A 1 115 ? 25.244 -12.603 1.119 1.00 83.25 115 ALA A N 1
ATOM 898 C CA . ALA A 1 115 ? 26.493 -12.536 1.879 1.00 83.25 115 ALA A CA 1
ATOM 899 C C . ALA A 1 115 ? 27.123 -11.134 1.879 1.00 83.25 115 ALA A C 1
ATOM 901 O O . ALA A 1 115 ? 26.965 -10.411 0.865 1.00 83.25 115 ALA A O 1
#

Secondary structure (DSSP, 8-state):
-PPPPHHHHHHT--TT-EEEEE--SHHHHHHHHHHT-S-SEEEEEE--TTS--EEEEEES---S--TTT-S---EEEEEEHHHHHHHHHHTS--EEEEE----S-TT---PPPP-

Organism: NCBI:txid1137993

Radius of gyration: 15.01 Å; Cα contacts (8 Å, |Δi|>4): 185; chains: 1; bounding box: 42×38×34 Å

pLDDT: mean 90.77, std 9.99, range [49.38, 98.25]

Solvent-accessible surface area (backbone atoms only — not comparable to full-atom values): 6791 Å² total; per-residue (Å²): 129,85,84,76,51,70,67,60,51,56,74,69,58,46,51,68,18,35,40,39,30,36,46,80,49,73,67,35,48,49,48,16,63,78,68,75,36,96,46,62,49,63,30,33,32,47,55,48,91,97,49,74,53,21,31,38,33,67,38,91,56,54,89,59,48,25,70,86,77,68,42,66,54,65,44,76,41,42,28,55,30,67,60,47,52,48,44,40,35,70,76,63,55,28,47,77,45,83,44,81,70,87,64,100,37,96,84,65,61,82,70,74,88,80,130

Nearest PDB structures (foldseek):
  3kw0-assembly1_D  TM=7.204E-01  e=6.370E-03  Bacillus cereus ATCC 10987
  3kw0-assembly1_C  TM=7.211E-01  e=8.195E-03  Bacillus cereus ATCC 10987
  3kw0-assembly1_B  TM=7.317E-01  e=1.356E-02  Bacillus cereus ATCC 10987
  3kw0-assembly1_A  TM=7.185E-01  e=1.196E-02  Bacillus cereus ATCC 10987
  2if6-assembly2_B  TM=7.590E-01  e=2.457E-01  Escherichia coli O157:H7

InterPro domains:
  IPR038765 Papain-like cysteine peptidase superfamily [SSF54001] (13-102)